Protein AF-U4QYR8-F1 (afdb_monomer)

Sequence (105 aa):
MTALNGYGEVPAYSTVYHENGKLSYSFNASGTYTITFQIDPDNKLNESDTGNNTASTTITILPADLVPTMITTTQVTYVNVGKPVTFTCGIRNHGGVGTSAFNVK

pLDDT: mean 90.54, std 12.04, range [37.59, 98.19]

Foldseek 3Di:
DDPPDADDDDDPPDDDDDCSPDDDDDDDAFDKDKDKDFPPPVVPDDDPDNPPRIDIDMDGFFHWDKDKDDKDWPDDPDDDPPDDTDIDIDIDTPGRDDDDDDDDD

InterPro domains:
  IPR011635 CARDB domain [PF07705] (21-56)
  IPR013783 Immunoglobulin-like fold [G3DSA:2.60.40.10] (6-63)

Mean predicted aligned error: 6.93 Å

Structure (mmCIF, N/CA/C/O backbone):
data_AF-U4QYR8-F1
#
_entry.id   AF-U4QYR8-F1
#
loop_
_atom_site.group_PDB
_atom_site.id
_atom_site.type_symbol
_atom_site.label_atom_id
_atom_site.label_alt_id
_atom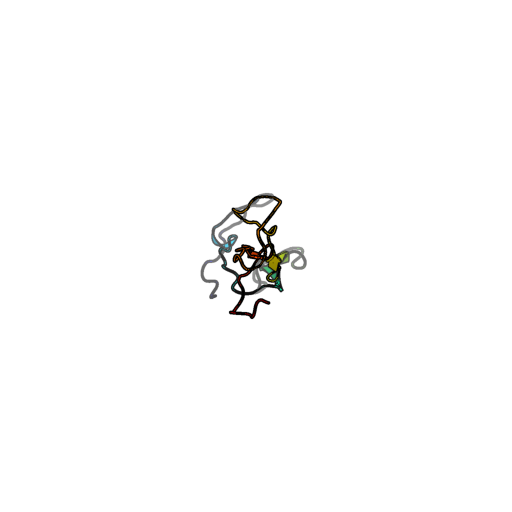_site.label_comp_id
_atom_site.label_asym_id
_atom_site.label_entity_id
_atom_site.label_seq_id
_a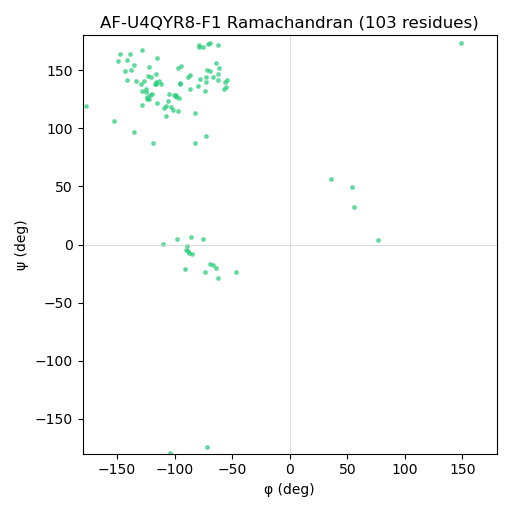tom_site.pdbx_PDB_ins_code
_atom_site.Cartn_x
_atom_site.Cartn_y
_atom_site.Cartn_z
_atom_site.occupancy
_atom_site.B_iso_or_equiv
_atom_site.auth_seq_id
_atom_site.auth_comp_id
_atom_site.auth_asym_id
_atom_site.auth_atom_id
_atom_site.pdbx_PDB_model_num
ATOM 1 N N . MET A 1 1 ? -1.959 6.808 -19.877 1.00 41.38 1 MET A N 1
ATOM 2 C CA . MET A 1 1 ? -0.722 7.543 -19.554 1.00 41.38 1 MET A CA 1
ATOM 3 C C . MET A 1 1 ? 0.125 7.498 -20.811 1.00 41.38 1 MET A C 1
ATOM 5 O O . MET A 1 1 ? 0.622 6.439 -21.158 1.00 41.38 1 MET A O 1
ATOM 9 N N . THR A 1 2 ? 0.119 8.573 -21.590 1.00 37.59 2 THR A N 1
ATOM 10 C CA . THR A 1 2 ? 0.772 8.611 -22.904 1.00 37.59 2 THR A CA 1
ATOM 11 C C . THR A 1 2 ? 2.253 8.899 -22.680 1.00 37.59 2 THR A C 1
ATOM 13 O O . THR A 1 2 ? 2.586 9.973 -22.187 1.00 37.59 2 THR A O 1
ATOM 16 N N . ALA A 1 3 ? 3.134 7.944 -22.979 1.00 41.41 3 ALA A N 1
ATOM 17 C CA . ALA A 1 3 ? 4.576 8.162 -22.942 1.00 41.41 3 ALA A CA 1
ATOM 18 C C . ALA A 1 3 ? 4.975 9.036 -24.141 1.00 41.41 3 ALA A C 1
ATOM 20 O O . ALA A 1 3 ? 5.181 8.549 -25.247 1.00 41.41 3 ALA A O 1
ATOM 21 N N . LEU A 1 4 ? 5.027 10.348 -23.932 1.00 50.16 4 LEU A N 1
ATOM 22 C CA . LEU A 1 4 ? 5.624 11.303 -24.859 1.00 50.16 4 LEU A CA 1
ATOM 23 C C . LEU A 1 4 ? 6.762 11.983 -24.114 1.00 50.16 4 LEU A C 1
ATOM 25 O O . LEU A 1 4 ? 6.527 12.974 -23.437 1.00 50.16 4 LEU A O 1
ATOM 29 N N . ASN A 1 5 ? 7.941 11.363 -24.169 1.00 53.62 5 ASN A N 1
ATOM 30 C CA . ASN A 1 5 ? 9.273 11.973 -24.180 1.00 53.62 5 ASN A CA 1
ATOM 31 C C . ASN A 1 5 ? 10.276 10.817 -24.332 1.00 53.62 5 ASN A C 1
ATOM 33 O O . ASN A 1 5 ? 10.289 9.902 -23.513 1.00 53.62 5 ASN A O 1
ATOM 37 N N . GLY A 1 6 ? 11.078 10.809 -25.397 1.00 60.25 6 GLY A N 1
ATOM 38 C CA . GLY A 1 6 ? 12.129 9.801 -25.574 1.00 60.25 6 GLY A CA 1
ATOM 39 C C . GLY A 1 6 ? 13.195 9.906 -24.479 1.00 60.25 6 GLY A C 1
ATOM 40 O O . GLY A 1 6 ? 13.365 10.961 -23.868 1.00 60.25 6 GLY A O 1
ATOM 41 N N . TYR A 1 7 ? 13.905 8.814 -24.210 1.00 70.44 7 TYR A N 1
ATOM 42 C CA . TYR A 1 7 ? 15.209 8.893 -23.549 1.00 70.44 7 TYR A CA 1
ATOM 43 C C . TYR A 1 7 ? 16.234 9.441 -24.561 1.00 70.44 7 TYR A C 1
ATOM 45 O O . TYR A 1 7 ? 16.163 9.104 -25.742 1.00 70.44 7 TYR A O 1
ATOM 53 N N . GLY A 1 8 ? 17.147 10.315 -24.121 1.00 75.31 8 GLY A N 1
ATOM 54 C CA . GLY A 1 8 ? 18.287 10.757 -24.938 1.00 75.31 8 GLY A CA 1
ATOM 55 C C . GLY A 1 8 ? 19.341 9.656 -25.109 1.00 75.31 8 GLY A C 1
ATOM 56 O O . GLY A 1 8 ? 19.141 8.529 -24.655 1.00 75.31 8 GLY A O 1
ATOM 57 N N . GLU A 1 9 ? 20.476 9.979 -25.735 1.00 84.81 9 GLU A N 1
ATOM 58 C CA . GLU A 1 9 ? 21.596 9.036 -25.855 1.00 84.81 9 GLU A CA 1
ATOM 59 C C . GLU A 1 9 ? 22.064 8.544 -24.475 1.00 84.81 9 GLU A C 1
ATOM 61 O O . GLU A 1 9 ? 22.264 9.331 -23.547 1.00 84.81 9 GLU A O 1
ATOM 66 N N . VAL A 1 10 ? 22.261 7.229 -24.354 1.00 90.19 10 VAL A N 1
ATOM 67 C CA . VAL A 1 10 ? 22.865 6.585 -23.184 1.00 90.19 10 VAL A CA 1
ATOM 68 C C . VAL A 1 10 ? 24.271 6.124 -23.586 1.00 90.19 10 VAL A C 1
ATOM 70 O O . VAL A 1 10 ? 24.390 5.216 -24.410 1.00 90.19 10 VAL A O 1
ATOM 73 N N . PRO A 1 11 ? 25.349 6.736 -23.061 1.00 93.25 11 PRO A N 1
ATOM 74 C CA . PRO A 1 11 ? 26.713 6.338 -23.402 1.00 93.25 11 PRO A CA 1
ATOM 75 C C . PRO A 1 11 ? 27.033 4.891 -23.005 1.00 93.25 11 PRO A C 1
ATOM 77 O O . PRO A 1 11 ? 26.515 4.373 -22.011 1.00 93.25 11 PRO A O 1
ATOM 80 N N . ALA A 1 12 ? 27.953 4.257 -23.737 1.00 93.94 12 ALA A N 1
ATOM 81 C CA . ALA A 1 12 ? 28.425 2.912 -23.418 1.00 93.94 12 ALA A CA 1
ATOM 82 C C . ALA A 1 12 ? 28.976 2.827 -21.982 1.00 93.94 12 ALA A C 1
ATOM 84 O O . ALA A 1 12 ? 29.673 3.733 -21.523 1.00 93.94 12 ALA A O 1
ATOM 85 N N . TYR A 1 13 ? 28.682 1.721 -21.290 1.00 92.56 13 TYR A N 1
ATOM 86 C CA . TYR A 1 13 ? 29.125 1.453 -19.912 1.00 92.56 13 TYR A CA 1
ATOM 87 C C . TYR A 1 13 ? 28.738 2.539 -18.894 1.00 92.56 13 TYR A C 1
ATOM 89 O O . TYR A 1 13 ? 29.458 2.779 -17.925 1.00 92.56 13 TYR A O 1
ATOM 97 N N . SER A 1 14 ? 27.598 3.197 -19.102 1.00 93.69 14 SER A N 1
ATOM 98 C CA . SER A 1 14 ? 27.101 4.244 -18.214 1.00 93.69 14 SER A CA 1
ATOM 99 C C . SER A 1 14 ? 25.657 3.995 -17.784 1.00 93.69 14 SER A C 1
ATOM 101 O O . SER A 1 14 ? 24.954 3.149 -18.335 1.00 93.69 14 SER A O 1
ATOM 103 N N . THR A 1 15 ? 25.207 4.748 -16.783 1.00 91.56 15 THR A N 1
ATOM 104 C CA . THR A 1 15 ? 23.803 4.796 -16.373 1.00 91.56 15 THR A CA 1
ATOM 105 C C . THR A 1 15 ? 23.337 6.241 -16.425 1.00 91.56 15 THR A C 1
ATOM 107 O O . THR A 1 15 ? 23.938 7.110 -15.794 1.00 91.56 15 THR A O 1
ATOM 110 N N . VAL A 1 16 ? 22.255 6.495 -17.161 1.00 89.81 16 VAL A N 1
ATOM 111 C CA . VAL A 1 16 ? 21.628 7.815 -17.257 1.00 89.81 16 VAL A CA 1
ATOM 112 C C . VAL A 1 16 ? 20.300 7.786 -16.512 1.00 89.81 16 VAL A C 1
ATOM 114 O O . VAL A 1 16 ? 19.375 7.062 -16.881 1.00 89.81 16 VAL A O 1
ATOM 117 N N . TYR A 1 17 ? 20.193 8.601 -15.467 1.00 89.00 17 TYR A N 1
ATOM 118 C CA . TYR A 1 17 ? 18.927 8.843 -14.784 1.00 89.00 17 TYR A CA 1
ATOM 119 C C . TYR A 1 17 ? 18.177 9.972 -15.490 1.00 89.00 17 TYR A C 1
ATOM 121 O O . TYR A 1 17 ? 18.755 11.011 -15.801 1.00 89.00 17 TYR A O 1
ATOM 129 N N . HIS A 1 18 ? 16.884 9.776 -15.729 1.00 85.56 18 HIS A N 1
ATOM 130 C CA . HIS A 1 18 ? 16.025 10.744 -16.405 1.00 85.56 18 HIS A CA 1
ATOM 131 C C . HIS A 1 18 ? 14.646 10.760 -15.743 1.00 85.56 18 HIS A C 1
ATOM 133 O O . HIS A 1 18 ? 14.249 9.780 -15.111 1.00 85.56 18 HIS A O 1
ATOM 139 N N . GLU A 1 19 ? 13.885 11.842 -15.909 1.00 84.25 19 GLU A N 1
ATOM 140 C CA . GLU A 1 19 ? 12.523 11.935 -15.360 1.00 84.25 19 GLU A CA 1
ATOM 141 C C . GLU A 1 19 ? 11.585 10.870 -15.949 1.00 84.25 19 GLU A C 1
ATOM 143 O O . GLU A 1 19 ? 10.704 10.375 -15.258 1.00 84.25 19 GLU A O 1
ATOM 148 N N . ASN A 1 20 ? 11.836 10.425 -17.184 1.00 82.56 20 ASN A N 1
ATOM 149 C CA . ASN A 1 20 ? 11.085 9.327 -17.811 1.00 82.56 20 ASN A CA 1
ATOM 150 C C . ASN A 1 20 ? 11.318 7.965 -17.130 1.00 82.56 20 ASN A C 1
ATOM 152 O O . ASN A 1 20 ? 10.533 7.043 -17.326 1.00 82.56 20 ASN A O 1
ATOM 156 N N . GLY A 1 21 ? 12.382 7.829 -16.332 1.00 86.69 21 GLY A N 1
ATOM 157 C CA . GLY A 1 21 ? 12.630 6.664 -15.479 1.00 86.69 21 GLY A CA 1
ATOM 158 C C . GLY A 1 21 ? 11.946 6.756 -14.113 1.00 86.69 21 GLY A C 1
ATOM 159 O O . GLY A 1 21 ? 12.204 5.922 -13.248 1.00 86.69 21 GLY A O 1
ATOM 160 N N . LYS A 1 22 ? 11.110 7.778 -13.882 1.00 89.88 22 LYS A N 1
ATOM 161 C CA . LYS A 1 22 ? 10.395 7.989 -12.621 1.00 89.88 22 LYS A CA 1
ATOM 162 C C . LYS A 1 22 ? 8.889 7.885 -12.828 1.00 89.88 22 LYS A C 1
ATOM 164 O O . LYS A 1 22 ? 8.332 8.408 -13.788 1.00 89.88 22 LYS A O 1
ATOM 169 N N . LEU A 1 23 ? 8.221 7.248 -11.870 1.00 90.94 23 LEU A N 1
ATOM 170 C CA . LEU A 1 23 ? 6.767 7.148 -11.804 1.00 90.94 23 LEU A CA 1
ATOM 171 C C . LEU A 1 23 ? 6.296 7.589 -10.417 1.00 90.94 23 LEU A C 1
ATOM 173 O O . LEU A 1 23 ? 6.634 6.960 -9.417 1.00 90.94 23 LEU A O 1
ATOM 177 N N . SER A 1 24 ? 5.471 8.632 -10.374 1.00 94.50 24 SER A N 1
ATOM 178 C CA . SER A 1 24 ? 4.704 9.014 -9.186 1.00 94.50 24 SER A CA 1
ATOM 179 C C . SER A 1 24 ? 3.257 8.573 -9.379 1.00 94.50 24 SER A C 1
ATOM 181 O O . SER A 1 24 ? 2.593 9.026 -10.311 1.00 94.50 24 SER A O 1
ATOM 183 N N . TYR A 1 25 ? 2.766 7.683 -8.517 1.00 95.00 25 TYR A N 1
ATOM 184 C CA . TYR A 1 25 ? 1.418 7.125 -8.613 1.00 95.00 25 TYR A CA 1
ATOM 185 C C . TYR A 1 25 ? 0.776 6.971 -7.230 1.00 95.00 25 TYR A C 1
ATOM 187 O O . TYR A 1 25 ? 1.446 6.578 -6.276 1.00 95.00 25 TYR A O 1
ATOM 195 N N . SER A 1 26 ? -0.529 7.241 -7.142 1.00 94.94 26 SER A N 1
ATOM 196 C CA . SER A 1 26 ? -1.332 7.053 -5.929 1.00 94.94 26 SER A CA 1
ATOM 197 C C . SER A 1 26 ? -2.258 5.850 -6.092 1.00 94.94 26 SER A C 1
ATOM 199 O O . SER A 1 26 ? -3.112 5.832 -6.980 1.00 94.94 26 SER A O 1
ATOM 201 N N . PHE A 1 27 ? -2.105 4.846 -5.227 1.00 95.06 27 PHE A N 1
ATOM 202 C CA . PHE A 1 27 ? -2.981 3.674 -5.193 1.00 95.06 27 PHE A CA 1
ATOM 203 C C . PHE A 1 27 ? -4.289 3.998 -4.466 1.00 95.06 27 PHE A C 1
ATOM 205 O O . PHE A 1 27 ? -4.274 4.612 -3.404 1.00 95.06 27 PHE A O 1
ATOM 212 N N . ASN A 1 28 ? -5.417 3.546 -5.021 1.00 93.62 28 ASN A N 1
ATOM 213 C CA . ASN A 1 28 ? -6.757 3.835 -4.485 1.00 93.62 28 ASN A CA 1
ATOM 214 C C . ASN A 1 28 ? -7.446 2.605 -3.872 1.00 93.62 28 ASN A C 1
ATOM 216 O O . ASN A 1 28 ? -8.593 2.691 -3.441 1.00 93.62 28 ASN A O 1
ATOM 220 N N . ALA A 1 29 ? -6.778 1.453 -3.873 1.00 95.06 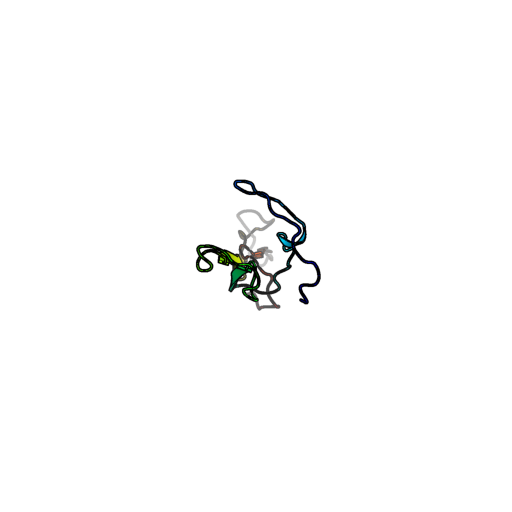29 ALA A N 1
ATOM 221 C CA . ALA A 1 29 ? -7.297 0.210 -3.330 1.00 95.06 29 ALA A CA 1
ATOM 222 C C . ALA A 1 29 ? -6.154 -0.653 -2.784 1.00 95.06 29 ALA A C 1
ATOM 224 O O . ALA A 1 29 ? -4.993 -0.501 -3.170 1.00 95.06 29 ALA A O 1
ATOM 225 N N . SER A 1 30 ? -6.504 -1.558 -1.875 1.00 97.06 30 SER A N 1
ATOM 226 C CA . SER A 1 30 ? -5.611 -2.614 -1.417 1.00 97.06 30 SER A CA 1
ATOM 227 C C . SER A 1 30 ? -5.419 -3.671 -2.499 1.00 97.06 30 SER A C 1
ATOM 229 O O . SER A 1 30 ? -6.338 -3.953 -3.269 1.00 97.06 30 SER A O 1
ATOM 231 N N . GLY A 1 31 ? -4.258 -4.310 -2.503 1.00 97.44 31 GLY A N 1
ATOM 232 C CA . GLY A 1 31 ? -3.893 -5.321 -3.482 1.00 97.44 31 GLY A CA 1
ATOM 233 C C . GLY A 1 31 ? -2.397 -5.322 -3.756 1.00 97.44 31 GLY A C 1
ATOM 234 O O . GLY A 1 31 ? -1.654 -4.463 -3.276 1.00 97.44 31 GLY A O 1
ATOM 235 N N . THR A 1 32 ? -1.962 -6.299 -4.541 1.00 98.06 32 THR A N 1
ATOM 236 C CA . THR A 1 32 ? -0.592 -6.368 -5.049 1.00 98.06 32 THR A CA 1
ATOM 237 C C . THR A 1 32 ? -0.560 -5.830 -6.470 1.00 98.06 32 THR A C 1
ATOM 239 O O . THR A 1 32 ? -1.310 -6.283 -7.334 1.00 98.06 32 THR A O 1
ATOM 242 N N . TYR A 1 33 ? 0.322 -4.868 -6.710 1.00 97.62 33 TYR A N 1
ATOM 243 C CA . TYR A 1 33 ? 0.514 -4.222 -7.998 1.00 97.62 33 TYR A CA 1
ATOM 244 C C . TYR A 1 33 ? 1.917 -4.522 -8.508 1.00 97.62 33 TYR A C 1
ATOM 246 O O . TYR A 1 33 ? 2.883 -4.479 -7.745 1.00 97.62 33 TYR A O 1
ATOM 254 N N . THR A 1 34 ? 2.026 -4.805 -9.804 1.00 97.69 34 THR A N 1
ATOM 255 C CA . THR A 1 34 ? 3.315 -4.914 -10.494 1.00 97.69 34 THR A CA 1
ATOM 256 C C . THR A 1 34 ? 3.590 -3.604 -11.213 1.00 97.69 34 THR A C 1
ATOM 258 O O . THR A 1 34 ? 2.732 -3.103 -11.939 1.00 97.69 34 THR A O 1
ATOM 261 N N . ILE A 1 35 ? 4.774 -3.045 -10.989 1.00 96.75 35 ILE A N 1
ATOM 262 C CA . ILE A 1 35 ? 5.268 -1.858 -11.675 1.00 96.75 35 ILE A CA 1
ATOM 263 C C . ILE A 1 35 ? 6.325 -2.339 -12.650 1.00 96.75 35 ILE A C 1
ATOM 265 O O . ILE A 1 35 ? 7.295 -2.972 -12.236 1.00 96.75 35 ILE A O 1
ATOM 269 N N . THR A 1 36 ? 6.136 -2.014 -13.923 1.00 95.50 36 THR A N 1
ATOM 270 C CA . THR A 1 36 ? 7.026 -2.423 -15.005 1.00 95.50 36 THR A CA 1
ATOM 271 C C . THR A 1 36 ? 7.572 -1.191 -15.704 1.00 95.50 36 THR A C 1
ATOM 273 O O . THR A 1 36 ? 6.811 -0.319 -16.123 1.00 95.50 36 THR A O 1
ATOM 276 N N . PHE A 1 37 ? 8.893 -1.142 -15.840 1.00 94.12 37 PHE A N 1
ATOM 277 C CA . PHE A 1 37 ? 9.587 -0.236 -16.742 1.00 94.12 37 PHE A CA 1
ATOM 278 C C . PHE A 1 37 ? 10.076 -1.042 -17.939 1.00 94.12 37 PHE A C 1
ATOM 280 O O . PHE A 1 37 ? 10.715 -2.081 -17.772 1.00 94.12 37 PHE A O 1
ATOM 287 N N . GLN A 1 38 ? 9.768 -0.551 -19.134 1.00 94.06 38 GLN A N 1
ATOM 288 C CA . GLN A 1 38 ? 10.200 -1.146 -20.389 1.00 94.06 38 GLN A CA 1
ATOM 289 C C . GLN A 1 38 ? 10.955 -0.090 -21.193 1.00 94.06 38 GLN A C 1
ATOM 291 O O . GLN A 1 38 ? 10.442 1.014 -21.397 1.00 94.06 38 GLN A O 1
ATOM 296 N N . ILE A 1 39 ? 12.169 -0.425 -21.624 1.00 92.88 39 ILE A N 1
ATOM 297 C CA . ILE A 1 39 ? 12.956 0.390 -22.554 1.00 92.88 39 ILE A CA 1
ATOM 298 C C . ILE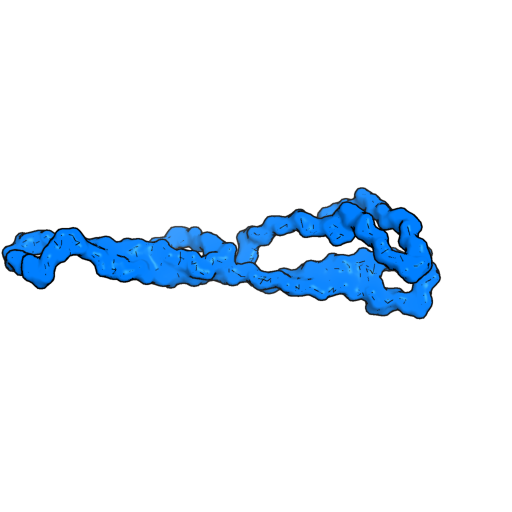 A 1 39 ? 12.784 -0.140 -23.979 1.00 92.88 39 ILE A C 1
ATOM 300 O O . ILE A 1 39 ? 12.470 -1.313 -24.166 1.00 92.88 39 ILE A O 1
ATOM 304 N N . ASP A 1 40 ? 12.919 0.756 -24.959 1.00 91.38 40 ASP A N 1
ATOM 305 C CA . ASP A 1 40 ? 12.703 0.490 -26.389 1.00 91.38 40 ASP A CA 1
ATOM 306 C C . ASP A 1 40 ? 11.550 -0.499 -26.696 1.00 91.38 40 ASP A C 1
ATOM 308 O O . ASP A 1 40 ? 11.749 -1.534 -27.332 1.00 91.38 40 ASP A O 1
ATOM 312 N N . PRO A 1 41 ? 10.313 -0.224 -26.233 1.00 91.50 41 PRO A N 1
ATOM 313 C CA . PRO A 1 41 ? 9.197 -1.161 -26.386 1.00 91.50 41 PRO A CA 1
ATOM 314 C C . PRO A 1 41 ? 8.803 -1.411 -27.849 1.00 91.50 41 PRO A C 1
ATOM 316 O O . PRO A 1 41 ? 8.168 -2.419 -28.149 1.00 91.50 41 PRO A O 1
ATOM 319 N N . ASP A 1 42 ? 9.186 -0.506 -28.751 1.00 92.31 42 ASP A N 1
ATOM 320 C CA . ASP A 1 42 ? 8.952 -0.621 -30.190 1.00 92.31 42 ASP A CA 1
ATOM 321 C C . ASP A 1 42 ? 10.094 -1.355 -30.921 1.00 92.31 42 ASP A C 1
ATOM 323 O O . ASP A 1 42 ? 10.017 -1.519 -32.140 1.00 92.31 42 ASP A O 1
ATOM 327 N N . ASN A 1 43 ? 11.148 -1.767 -30.200 1.00 91.69 43 ASN A N 1
ATOM 328 C CA . ASN A 1 43 ? 12.314 -2.482 -30.724 1.00 91.69 43 ASN A CA 1
ATOM 329 C C . ASN A 1 43 ? 12.980 -1.746 -31.911 1.00 91.69 43 ASN A C 1
ATOM 331 O O . ASN A 1 43 ? 13.189 -2.313 -32.990 1.00 91.69 43 ASN A O 1
ATOM 335 N N . LYS A 1 44 ? 13.240 -0.445 -31.736 1.00 92.31 44 LYS A N 1
ATOM 336 C CA . LYS A 1 44 ? 13.824 0.456 -32.743 1.00 92.31 44 LYS A CA 1
ATOM 337 C C . LYS A 1 44 ? 15.350 0.524 -32.685 1.00 92.31 44 LYS A C 1
ATOM 339 O O . LYS A 1 44 ? 15.959 0.940 -33.673 1.00 92.31 44 LYS A O 1
ATOM 344 N N . LEU A 1 45 ? 15.969 0.164 -31.564 1.00 92.00 45 LEU A N 1
ATOM 345 C CA . LEU A 1 45 ? 17.417 0.142 -31.389 1.00 92.00 45 LEU A CA 1
ATOM 346 C C . LEU A 1 45 ? 17.961 -1.266 -31.663 1.00 92.00 45 LEU A C 1
ATOM 348 O O . LEU A 1 45 ? 17.393 -2.274 -31.257 1.00 92.00 45 LEU A O 1
ATOM 352 N N . ASN A 1 46 ? 19.090 -1.343 -32.372 1.00 94.56 46 ASN A N 1
ATOM 353 C CA . ASN A 1 46 ? 19.791 -2.609 -32.581 1.00 94.56 46 ASN A CA 1
ATOM 354 C C . ASN A 1 46 ? 20.661 -2.924 -31.359 1.00 94.56 46 ASN A C 1
ATOM 356 O O . ASN A 1 46 ? 21.840 -2.563 -31.307 1.00 94.56 46 ASN A O 1
ATOM 360 N N . GLU A 1 47 ? 20.056 -3.586 -30.385 1.00 96.00 47 GLU A N 1
ATOM 361 C CA . GLU A 1 47 ? 20.700 -4.053 -29.161 1.00 96.00 47 GLU A CA 1
ATOM 362 C C . GLU A 1 47 ? 21.155 -5.513 -29.312 1.00 96.00 47 GLU A C 1
ATOM 364 O O . GLU A 1 47 ? 20.597 -6.277 -30.098 1.00 96.00 47 GLU A O 1
ATOM 369 N N . SER A 1 48 ? 22.186 -5.927 -28.570 1.00 96.81 48 SER A N 1
ATOM 370 C CA . SER A 1 48 ? 22.679 -7.314 -28.624 1.00 96.81 48 SER A CA 1
ATOM 371 C C . SER A 1 48 ? 21.752 -8.318 -27.933 1.00 96.81 48 SER A C 1
ATOM 373 O O . SER A 1 48 ? 21.826 -9.509 -28.224 1.00 96.81 48 SER A O 1
ATOM 375 N N . ASP A 1 49 ? 20.926 -7.849 -26.996 1.00 96.88 49 ASP A N 1
ATOM 376 C CA . ASP A 1 49 ? 19.963 -8.650 -26.242 1.00 96.88 49 ASP A CA 1
ATOM 377 C C . ASP A 1 49 ? 18.793 -7.762 -25.808 1.00 96.88 49 ASP A C 1
ATOM 379 O O . ASP A 1 49 ? 18.938 -6.962 -24.892 1.00 96.88 49 ASP A O 1
ATOM 383 N N . THR A 1 50 ? 17.640 -7.915 -26.457 1.00 95.75 50 THR A N 1
ATOM 384 C CA . THR A 1 50 ? 16.412 -7.168 -26.136 1.00 95.75 50 THR A CA 1
ATOM 385 C C . THR A 1 50 ? 15.566 -7.863 -25.064 1.00 95.75 50 THR A C 1
ATOM 387 O O . THR A 1 50 ? 14.577 -7.308 -24.582 1.00 95.75 50 THR A O 1
ATOM 390 N N . GLY A 1 51 ? 15.958 -9.071 -24.636 1.00 96.12 51 GLY A N 1
ATOM 391 C CA . GLY A 1 51 ? 15.286 -9.820 -23.575 1.00 96.12 51 GLY A CA 1
ATOM 392 C C . GLY A 1 51 ? 15.462 -9.197 -22.188 1.00 96.12 51 GLY A C 1
ATOM 393 O O . GLY A 1 51 ? 14.691 -9.499 -21.278 1.00 96.12 51 GLY A O 1
ATOM 394 N N . ASN A 1 52 ? 16.439 -8.302 -22.025 1.00 96.44 52 ASN A N 1
ATOM 395 C CA . ASN A 1 52 ? 16.735 -7.617 -20.767 1.00 96.44 52 ASN A CA 1
ATOM 396 C C . ASN A 1 52 ? 16.125 -6.200 -20.664 1.00 96.44 52 ASN A C 1
ATOM 398 O O . ASN A 1 52 ? 16.298 -5.531 -19.645 1.00 96.44 52 ASN A O 1
ATOM 402 N N . ASN A 1 53 ? 15.329 -5.775 -21.652 1.00 95.94 53 ASN A N 1
ATOM 403 C CA . ASN A 1 53 ? 14.748 -4.427 -21.718 1.00 95.94 53 ASN A CA 1
ATOM 404 C C . ASN A 1 53 ? 13.572 -4.186 -20.755 1.00 95.94 53 ASN A C 1
ATOM 406 O O . ASN A 1 53 ? 12.930 -3.134 -20.793 1.00 95.94 53 ASN A O 1
ATOM 410 N N . THR A 1 54 ? 13.247 -5.156 -19.901 1.00 96.75 54 THR A N 1
ATOM 411 C CA . THR A 1 54 ? 12.134 -5.069 -18.954 1.00 96.75 54 THR A CA 1
ATOM 412 C C . THR A 1 54 ? 12.625 -5.255 -17.527 1.00 96.75 54 THR A C 1
ATOM 414 O O . THR A 1 54 ? 13.193 -6.286 -17.178 1.00 96.75 54 THR A O 1
ATOM 417 N N . ALA A 1 55 ? 12.316 -4.283 -16.672 1.00 96.19 55 ALA A N 1
ATOM 418 C CA . ALA A 1 55 ? 12.497 -4.373 -15.230 1.00 96.19 55 ALA A CA 1
ATOM 419 C C . ALA A 1 55 ? 11.132 -4.289 -14.545 1.00 96.19 55 ALA A C 1
ATOM 421 O O . ALA A 1 55 ? 10.275 -3.496 -14.938 1.00 96.19 55 ALA A O 1
ATOM 422 N N . SER A 1 56 ? 10.903 -5.108 -13.519 1.00 96.88 56 SER A N 1
ATOM 423 C CA . SER A 1 56 ? 9.654 -5.082 -12.755 1.00 96.88 56 SER A CA 1
ATOM 424 C C . SER A 1 56 ? 9.893 -5.202 -11.258 1.00 96.88 56 SER A C 1
ATOM 426 O O . SER A 1 56 ? 10.838 -5.848 -10.811 1.00 96.88 56 SER A O 1
ATOM 428 N N . THR A 1 57 ? 9.001 -4.594 -10.483 1.00 97.56 57 THR A N 1
ATOM 429 C CA . THR A 1 57 ? 8.927 -4.747 -9.029 1.00 97.56 57 THR A CA 1
ATOM 430 C C . THR A 1 57 ? 7.472 -4.856 -8.589 1.00 97.56 57 THR A C 1
ATOM 432 O O . THR A 1 57 ? 6.558 -4.515 -9.343 1.00 97.56 57 THR A O 1
ATOM 435 N N . THR A 1 58 ? 7.244 -5.329 -7.368 1.00 97.62 58 THR A N 1
ATOM 436 C CA . THR A 1 58 ? 5.902 -5.434 -6.794 1.00 97.62 58 THR A CA 1
ATOM 437 C C . THR A 1 58 ? 5.758 -4.528 -5.583 1.00 97.62 58 THR A C 1
ATOM 439 O O . THR A 1 58 ? 6.704 -4.3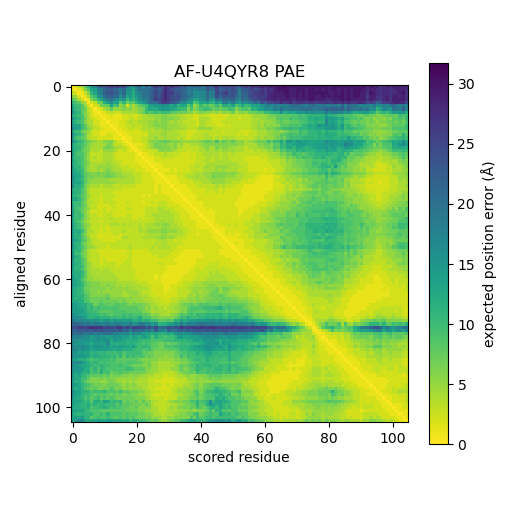14 -4.825 1.00 97.62 58 THR A O 1
ATOM 442 N N . ILE A 1 59 ? 4.553 -4.001 -5.399 1.00 97.38 59 ILE A N 1
ATOM 443 C CA . ILE A 1 59 ? 4.146 -3.298 -4.187 1.00 97.38 59 ILE A CA 1
ATOM 444 C C . ILE A 1 59 ? 2.827 -3.882 -3.701 1.00 97.38 59 ILE A C 1
ATOM 446 O O . ILE A 1 59 ? 1.924 -4.144 -4.495 1.00 97.38 59 ILE A O 1
ATOM 450 N N . THR A 1 60 ? 2.709 -4.075 -2.393 1.00 97.56 60 THR A N 1
ATOM 451 C CA . THR A 1 60 ? 1.482 -4.572 -1.772 1.00 97.56 60 THR A CA 1
ATOM 452 C C . THR A 1 60 ? 0.906 -3.501 -0.865 1.00 97.56 60 THR A C 1
ATOM 454 O O . THR A 1 60 ? 1.553 -3.062 0.084 1.00 97.56 60 THR A O 1
ATOM 457 N N . ILE A 1 61 ? -0.330 -3.109 -1.152 1.00 97.88 61 ILE A N 1
ATOM 458 C CA . ILE A 1 61 ? -1.134 -2.239 -0.302 1.00 97.88 61 ILE A CA 1
ATOM 459 C C . ILE A 1 61 ? -2.047 -3.137 0.530 1.00 97.88 61 ILE A C 1
ATOM 461 O O . ILE A 1 61 ? -2.896 -3.845 -0.016 1.00 97.88 61 ILE A O 1
ATOM 465 N N . LEU A 1 62 ? -1.855 -3.136 1.849 1.00 97.00 62 LEU A N 1
ATOM 466 C CA . LEU A 1 62 ? -2.640 -3.977 2.751 1.00 97.00 62 LEU A CA 1
ATOM 467 C C . LEU A 1 62 ? -4.113 -3.530 2.779 1.00 97.00 62 LEU A C 1
ATOM 469 O O . LEU A 1 62 ? -4.378 -2.324 2.7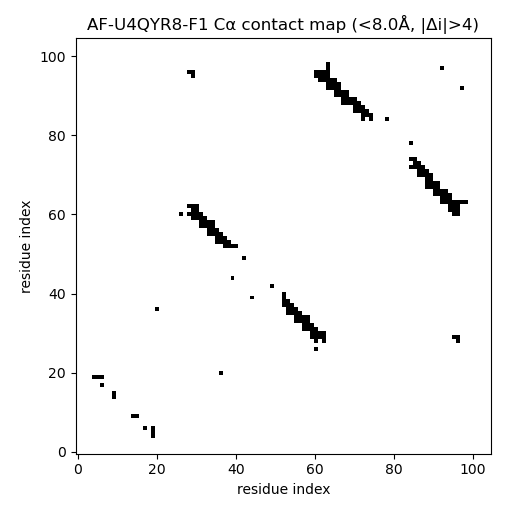34 1.00 97.00 62 LEU A O 1
ATOM 473 N N . PRO A 1 63 ? -5.075 -4.467 2.886 1.00 97.19 63 PRO A N 1
ATOM 474 C CA . PRO A 1 63 ? -6.466 -4.127 3.176 1.00 97.19 63 PRO A CA 1
ATOM 475 C C . PRO A 1 63 ? -6.577 -3.457 4.547 1.00 97.19 63 PRO A C 1
ATOM 477 O O . PRO A 1 63 ? -5.607 -3.407 5.303 1.00 97.19 63 PRO A O 1
ATOM 480 N N . ALA A 1 64 ? -7.758 -2.935 4.870 1.00 97.44 64 ALA A N 1
ATOM 481 C CA . ALA A 1 64 ? -8.031 -2.472 6.220 1.00 97.44 64 ALA A CA 1
ATOM 482 C C . ALA A 1 64 ? -7.946 -3.635 7.220 1.00 97.44 64 ALA A C 1
ATOM 484 O O . ALA A 1 64 ? -8.412 -4.737 6.935 1.00 97.44 64 ALA A O 1
ATOM 485 N N . ASP A 1 65 ? -7.395 -3.358 8.395 1.00 97.75 65 ASP A N 1
ATOM 486 C CA . ASP A 1 65 ? -7.265 -4.310 9.497 1.00 97.75 65 ASP A CA 1
ATOM 487 C C . ASP A 1 65 ? -7.669 -3.597 10.787 1.00 97.75 65 ASP A C 1
ATOM 489 O O . ASP A 1 65 ? -6.906 -2.806 11.343 1.00 97.75 65 ASP A O 1
ATOM 493 N N . LEU A 1 66 ? -8.925 -3.781 11.195 1.00 98.00 66 LEU A N 1
ATOM 494 C CA . LEU A 1 66 ? -9.524 -3.043 12.301 1.00 98.00 66 LEU A CA 1
ATOM 495 C C . LEU A 1 66 ? -9.436 -3.838 13.601 1.00 98.00 66 LEU A C 1
ATOM 497 O O . LEU A 1 66 ? -9.953 -4.950 13.692 1.00 98.00 66 LEU A O 1
ATOM 501 N N . VAL A 1 67 ? -8.876 -3.220 14.639 1.00 98.00 67 VAL A N 1
ATOM 502 C CA . VAL A 1 67 ? -8.789 -3.791 15.986 1.00 98.00 67 VAL A CA 1
ATOM 503 C C . VAL A 1 67 ? -9.361 -2.829 17.033 1.00 98.00 67 VAL A C 1
ATOM 505 O O . VAL A 1 67 ? -9.142 -1.616 16.936 1.00 98.00 67 VAL A O 1
ATOM 508 N N . PRO A 1 68 ? -10.087 -3.321 18.052 1.00 98.12 68 PRO A N 1
ATOM 509 C CA . PRO A 1 68 ? -10.523 -2.482 19.160 1.00 98.12 68 PRO A CA 1
ATOM 510 C C . PRO A 1 68 ? -9.329 -2.058 20.021 1.00 98.12 68 PRO A C 1
ATOM 512 O O . PRO A 1 68 ? -8.351 -2.794 20.177 1.00 98.12 68 PRO A O 1
ATOM 515 N N . THR A 1 69 ? -9.407 -0.874 20.623 1.00 98.19 69 THR A N 1
ATOM 516 C CA . THR A 1 69 ? -8.466 -0.485 21.679 1.00 98.19 69 THR A CA 1
ATOM 517 C C . THR A 1 69 ? -8.849 -1.137 23.004 1.00 98.19 69 THR A C 1
ATOM 519 O O . THR A 1 69 ? -9.934 -1.692 23.167 1.00 98.19 69 THR A O 1
ATOM 522 N N . MET A 1 70 ? -7.980 -1.000 24.005 1.00 97.12 70 MET A N 1
ATOM 523 C CA . MET A 1 70 ? -8.328 -1.351 25.379 1.00 97.12 70 MET A CA 1
ATOM 524 C C . MET A 1 70 ? -9.596 -0.612 25.828 1.00 97.12 70 MET A C 1
ATOM 526 O O . MET A 1 70 ? -9.790 0.561 25.493 1.00 97.12 70 MET A O 1
ATOM 530 N N . ILE A 1 71 ? -10.441 -1.309 26.587 1.00 95.50 71 ILE A N 1
ATOM 531 C CA . ILE A 1 71 ? -11.603 -0.710 27.237 1.00 95.50 71 ILE A CA 1
ATOM 532 C C . ILE A 1 71 ? -11.108 0.137 28.405 1.00 95.50 71 ILE A C 1
ATOM 534 O O . ILE A 1 71 ? -10.307 -0.310 29.224 1.00 95.50 71 ILE A O 1
ATOM 538 N N . THR A 1 72 ? -11.612 1.359 28.489 1.00 95.00 72 THR A N 1
ATOM 539 C CA . THR A 1 72 ? -11.297 2.305 29.556 1.00 95.00 72 THR A CA 1
ATOM 540 C C . THR A 1 72 ? -12.571 2.739 30.261 1.00 95.00 72 THR A C 1
ATOM 542 O O . THR A 1 72 ? -13.656 2.739 29.682 1.00 95.00 72 THR A O 1
ATOM 545 N N . THR A 1 73 ? -12.449 3.109 31.527 1.00 93.44 73 THR A N 1
ATOM 546 C CA . THR A 1 73 ? -13.511 3.760 32.290 1.00 93.44 73 THR A CA 1
ATOM 547 C C . THR A 1 73 ? -12.879 4.787 33.215 1.00 93.44 73 THR A C 1
ATOM 549 O O . THR A 1 73 ? -11.736 4.630 33.643 1.00 93.44 73 THR A O 1
ATOM 552 N N . THR A 1 74 ? -13.607 5.861 33.501 1.00 86.69 74 THR A N 1
ATOM 553 C CA . THR A 1 74 ? -13.197 6.859 34.496 1.00 86.69 74 THR A CA 1
ATOM 554 C C . THR A 1 74 ? -13.606 6.464 35.915 1.00 86.69 74 THR A C 1
ATOM 556 O O . THR A 1 74 ? -13.205 7.127 36.869 1.00 86.69 74 THR A O 1
ATOM 559 N N . GLN A 1 75 ? -14.406 5.403 36.074 1.00 83.00 75 GLN A N 1
ATOM 560 C CA . GLN A 1 75 ? -14.865 4.926 37.375 1.00 83.00 75 GLN A CA 1
ATOM 561 C C . GLN A 1 75 ? -13.879 3.920 37.982 1.00 83.00 75 GLN A C 1
ATOM 563 O O . GLN A 1 75 ? -13.255 3.125 37.284 1.00 83.00 75 GLN A O 1
ATOM 568 N N . VAL A 1 76 ? -13.731 3.976 39.305 1.00 71.62 76 VAL A N 1
ATOM 569 C CA . VAL A 1 76 ? -12.848 3.096 40.085 1.00 71.62 76 VAL A CA 1
ATOM 570 C C . VAL A 1 76 ? -13.423 1.683 40.240 1.00 71.62 76 VAL A C 1
ATOM 572 O O . VAL A 1 76 ? -14.591 1.435 39.956 1.00 71.62 76 VAL A O 1
ATOM 575 N N . THR A 1 77 ? -12.593 0.766 40.746 1.00 78.44 77 THR A N 1
ATOM 576 C CA . THR A 1 77 ? -12.798 -0.690 40.881 1.00 78.44 77 THR A CA 1
ATOM 577 C C . THR A 1 77 ? -14.144 -1.137 41.471 1.00 78.44 77 THR A C 1
ATOM 579 O O . THR A 1 77 ? -14.568 -2.260 41.214 1.00 78.44 77 THR A O 1
ATOM 582 N N . TYR A 1 78 ? -14.823 -0.285 42.245 1.00 82.06 78 TYR A N 1
ATOM 583 C CA . TYR A 1 78 ? -16.112 -0.589 42.866 1.00 82.06 78 TYR A CA 1
ATOM 584 C C . TYR A 1 78 ? -17.160 0.451 42.482 1.00 82.06 78 TYR A C 1
ATOM 586 O O . TYR A 1 78 ? -16.948 1.655 42.623 1.00 82.06 78 TYR A O 1
ATOM 594 N N . VAL A 1 79 ? -18.320 -0.034 42.048 1.00 89.44 79 VAL A N 1
ATOM 595 C CA . VAL A 1 79 ? -19.473 0.779 41.653 1.00 89.44 79 VAL A CA 1
ATOM 596 C C . VAL A 1 79 ? -20.687 0.386 42.488 1.00 89.44 79 VAL A C 1
ATOM 598 O O . VAL A 1 79 ? -20.859 -0.776 42.851 1.00 89.44 79 VAL A O 1
ATOM 601 N N . ASN A 1 80 ? -21.531 1.361 42.821 1.00 89.31 80 ASN A N 1
ATOM 602 C CA . ASN A 1 80 ? -22.748 1.105 43.586 1.00 89.31 80 ASN A CA 1
ATOM 603 C C . ASN A 1 80 ? -23.842 0.517 42.688 1.00 89.31 80 ASN A C 1
ATOM 605 O O . ASN A 1 80 ? -24.025 0.961 41.552 1.00 89.31 80 ASN A O 1
ATOM 609 N N . VAL A 1 81 ? -24.621 -0.426 43.223 1.00 92.25 81 VAL A N 1
ATOM 610 C CA . VAL A 1 81 ? -25.775 -1.004 42.519 1.00 92.25 81 VAL A CA 1
ATOM 611 C C . VAL A 1 81 ? -26.737 0.104 42.078 1.00 92.25 81 VAL A C 1
ATOM 613 O O . VAL A 1 81 ? -27.029 1.037 42.827 1.00 92.25 81 VAL A O 1
ATOM 616 N N . GLY A 1 82 ? -27.211 0.010 40.834 1.00 93.12 82 GLY A N 1
ATOM 617 C CA . GLY A 1 82 ? -28.127 0.985 40.239 1.00 93.12 82 GLY A CA 1
ATOM 618 C C . GLY A 1 82 ? -27.474 2.300 39.800 1.00 93.12 82 GLY A C 1
ATOM 619 O O . GLY A 1 82 ? -28.186 3.199 39.352 1.00 93.12 82 GLY A O 1
ATOM 620 N N . LYS A 1 83 ? -26.145 2.449 39.910 1.00 91.31 83 LYS A N 1
ATOM 621 C CA . LYS A 1 83 ? -25.419 3.591 39.339 1.00 91.31 83 LYS A CA 1
ATOM 622 C C . LYS A 1 83 ? -24.854 3.239 37.957 1.00 91.31 83 LYS A C 1
ATOM 624 O O . LYS A 1 83 ? -24.353 2.131 37.779 1.00 91.31 83 LYS A O 1
ATOM 629 N N . PRO A 1 84 ? -24.932 4.156 36.977 1.00 89.31 84 PRO A N 1
ATOM 630 C CA . PRO A 1 84 ? -24.412 3.902 35.640 1.00 89.31 84 PRO A CA 1
ATOM 631 C C . PRO A 1 84 ? -22.880 3.913 35.631 1.00 89.31 84 PRO A C 1
ATOM 633 O O . PRO A 1 84 ? -22.259 4.738 36.304 1.00 89.31 84 PRO A O 1
ATOM 636 N N . VAL A 1 85 ? -22.296 3.042 34.807 1.00 92.38 85 VAL A N 1
ATOM 637 C CA . VAL A 1 85 ? -20.862 2.988 34.501 1.00 92.38 85 VAL A CA 1
ATOM 638 C C . VAL A 1 85 ? -20.688 3.199 33.008 1.00 92.38 85 VAL A C 1
ATOM 640 O O . VAL A 1 85 ? -21.337 2.522 32.212 1.00 92.38 85 VAL A O 1
ATOM 643 N N . THR A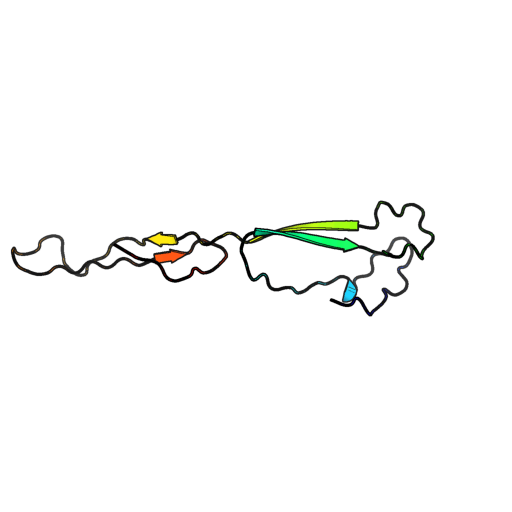 1 86 ? -19.808 4.118 32.625 1.00 93.19 86 THR A N 1
ATOM 644 C CA . THR A 1 86 ? -19.462 4.329 31.218 1.00 93.19 86 THR A CA 1
ATOM 645 C C . THR A 1 86 ? -18.143 3.642 30.917 1.00 93.19 86 THR A C 1
ATOM 647 O O . THR A 1 86 ? -17.144 3.869 31.606 1.00 93.19 86 THR A O 1
ATOM 650 N N . PHE A 1 87 ? -18.148 2.830 29.866 1.00 93.62 87 PHE A N 1
ATOM 651 C CA . PHE A 1 87 ? -16.959 2.222 29.289 1.00 93.62 87 PHE A CA 1
ATOM 652 C C . PHE A 1 87 ? -16.737 2.791 27.894 1.00 93.62 87 PHE A C 1
ATOM 654 O O . PHE A 1 87 ? -17.689 2.970 27.134 1.00 93.62 87 PHE A O 1
ATOM 661 N N . THR A 1 88 ? -15.481 3.040 27.555 1.00 95.06 88 THR A N 1
ATOM 662 C CA . THR A 1 88 ? -15.085 3.582 26.259 1.00 95.06 88 THR A CA 1
ATOM 663 C C . THR A 1 88 ? -14.065 2.657 25.615 1.00 95.06 88 THR A C 1
ATOM 665 O O . THR A 1 88 ? -13.091 2.252 26.249 1.00 95.06 88 THR A O 1
ATOM 668 N N . CYS A 1 89 ? -14.272 2.361 24.337 1.00 96.50 89 CYS A N 1
ATOM 669 C CA . CYS A 1 89 ? -13.344 1.653 23.466 1.00 96.50 89 CYS A CA 1
ATOM 670 C C . CYS A 1 89 ? -13.267 2.418 22.137 1.00 96.50 89 CYS A C 1
ATOM 672 O O . CYS A 1 89 ? -14.274 2.945 21.664 1.00 96.50 89 CYS A O 1
ATOM 674 N N . GLY A 1 90 ? -12.073 2.519 21.565 1.00 97.19 90 GLY A N 1
ATOM 675 C CA . GLY A 1 90 ? -11.847 3.038 20.222 1.00 97.19 90 GLY A CA 1
ATOM 676 C C . GLY A 1 90 ? -11.555 1.915 19.231 1.00 97.19 90 GLY A C 1
ATOM 677 O O . GLY A 1 90 ? -11.496 0.741 19.590 1.00 97.19 90 GLY A O 1
ATOM 678 N N . ILE A 1 91 ? -11.319 2.285 17.975 1.00 98.12 91 ILE A N 1
ATOM 679 C CA . ILE A 1 91 ? -10.958 1.356 16.899 1.00 98.12 91 ILE A CA 1
ATOM 680 C C . ILE A 1 91 ? -9.702 1.891 16.225 1.00 98.12 91 ILE A C 1
ATOM 682 O O . ILE A 1 91 ? -9.618 3.076 15.899 1.00 98.12 91 ILE A O 1
ATOM 686 N N . ARG A 1 92 ? -8.715 1.022 16.026 1.00 97.81 92 ARG A N 1
ATOM 687 C CA . ARG A 1 92 ? -7.485 1.317 15.296 1.00 97.81 92 ARG A CA 1
ATOM 688 C C . ARG A 1 92 ? -7.475 0.527 13.995 1.00 97.81 92 ARG A C 1
ATOM 690 O O . ARG A 1 92 ? -7.822 -0.646 13.997 1.00 97.81 92 ARG A O 1
ATOM 697 N N . ASN A 1 93 ? -7.043 1.165 12.912 1.00 97.94 93 ASN A N 1
ATOM 698 C CA . ASN A 1 93 ? -6.778 0.502 11.640 1.00 97.94 93 ASN A CA 1
ATOM 699 C C . ASN A 1 93 ? -5.266 0.283 11.488 1.00 97.94 93 ASN A C 1
ATOM 701 O O . ASN A 1 93 ? -4.513 1.254 11.448 1.00 97.94 93 ASN A O 1
ATOM 705 N N . HIS A 1 94 ? -4.825 -0.971 11.440 1.00 97.19 94 HIS A N 1
ATOM 706 C CA . HIS A 1 94 ? -3.449 -1.366 11.122 1.00 97.19 94 HIS A CA 1
ATOM 707 C C . HIS A 1 94 ? -3.228 -1.602 9.620 1.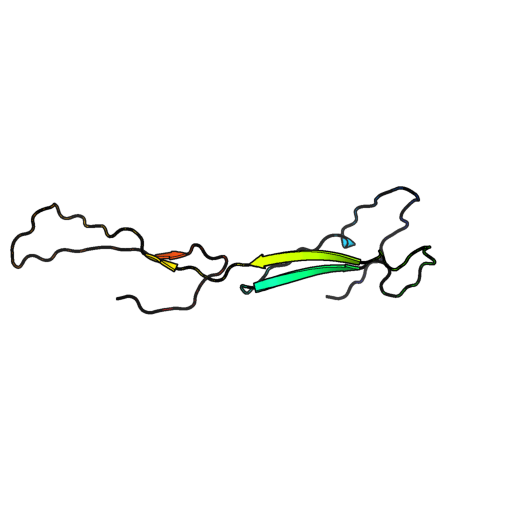00 97.19 94 HIS A C 1
ATOM 709 O O . HIS A 1 94 ? -2.104 -1.857 9.190 1.00 97.19 94 HIS A O 1
ATOM 715 N N . GLY A 1 95 ? -4.294 -1.520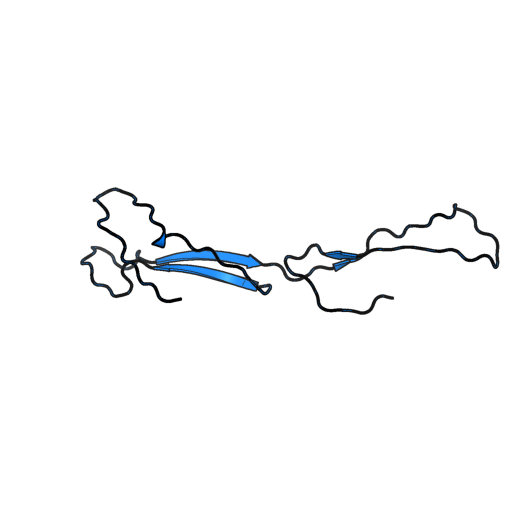 8.828 1.00 96.62 95 GLY A N 1
ATOM 716 C CA . GLY A 1 95 ? -4.279 -1.729 7.392 1.00 96.62 95 GLY A CA 1
ATOM 717 C C . GLY A 1 95 ? -3.770 -0.541 6.577 1.00 96.62 95 GLY A C 1
ATOM 718 O O . GLY A 1 95 ? -3.607 0.572 7.077 1.00 96.62 95 GLY A O 1
ATOM 719 N N . GLY A 1 96 ? -3.551 -0.784 5.283 1.00 94.69 96 GLY A N 1
ATOM 720 C CA . GLY A 1 96 ? -3.023 0.206 4.335 1.00 94.69 96 GLY A CA 1
ATOM 721 C C . GLY A 1 96 ? -4.088 1.085 3.677 1.00 94.69 96 GLY A C 1
ATOM 722 O O . GLY A 1 96 ? -3.751 2.032 2.970 1.00 94.69 96 GLY A O 1
ATOM 723 N N . VAL A 1 97 ? -5.369 0.781 3.899 1.00 96.56 97 VAL A N 1
ATOM 724 C CA . VAL A 1 97 ? -6.509 1.522 3.345 1.00 96.56 97 VAL A CA 1
ATOM 725 C C . VAL A 1 97 ? -7.577 1.762 4.406 1.00 96.56 97 VAL A C 1
ATOM 727 O O . VAL A 1 97 ? -7.689 1.011 5.375 1.00 96.56 97 VAL A O 1
ATOM 730 N N . GLY A 1 98 ? -8.375 2.815 4.220 1.00 95.31 98 GLY A N 1
ATOM 731 C CA . GLY A 1 98 ? -9.564 3.074 5.036 1.00 95.31 98 GLY A CA 1
ATOM 732 C C . GLY A 1 98 ? -10.704 2.087 4.762 1.00 95.31 98 GLY A C 1
ATOM 733 O O . GLY A 1 98 ? -10.650 1.298 3.820 1.00 95.31 98 GLY A O 1
ATOM 734 N N . THR A 1 99 ? -11.758 2.154 5.576 1.00 93.94 99 THR A N 1
ATOM 735 C CA . THR A 1 99 ? -12.978 1.349 5.404 1.00 93.94 99 THR A CA 1
ATOM 736 C C . THR A 1 99 ? -14.187 2.220 5.102 1.00 93.94 99 THR A C 1
ATOM 738 O O . THR A 1 99 ? -14.225 3.404 5.436 1.00 93.94 99 THR A O 1
ATOM 741 N N . SER A 1 100 ? -15.226 1.608 4.540 1.00 94.25 100 SER A N 1
ATOM 742 C CA . SER A 1 100 ? -16.589 2.137 4.637 1.00 94.25 100 SER A CA 1
ATOM 743 C C . SER A 1 100 ? -17.124 2.017 6.074 1.00 94.25 100 SER A C 1
ATOM 745 O O . SER A 1 100 ? -16.479 1.420 6.940 1.00 94.25 100 SER A O 1
ATOM 747 N N . ALA A 1 101 ? -18.302 2.589 6.337 1.00 96.38 101 ALA A N 1
ATOM 748 C CA . ALA A 1 101 ? -18.974 2.463 7.629 1.00 96.38 101 ALA A CA 1
ATOM 749 C C . ALA A 1 101 ? -19.326 0.998 7.955 1.00 96.38 101 ALA A C 1
ATOM 751 O O . ALA A 1 101 ? -19.645 0.212 7.063 1.00 96.38 101 ALA A O 1
ATOM 752 N N . PHE A 1 102 ? -19.289 0.651 9.240 1.00 96.25 102 PHE A N 1
ATOM 753 C CA . PHE A 1 102 ? -19.588 -0.686 9.754 1.00 96.25 102 PHE A CA 1
ATOM 754 C C . PHE A 1 102 ? -20.233 -0.591 11.145 1.00 96.25 102 PHE A C 1
ATOM 756 O O . PHE A 1 102 ? -20.176 0.450 11.799 1.00 96.25 102 PHE A O 1
ATOM 763 N N . ASN A 1 103 ? -20.854 -1.683 11.592 1.00 96.38 103 ASN A N 1
ATOM 764 C CA . ASN A 1 103 ? -21.516 -1.746 12.894 1.00 96.38 103 ASN A CA 1
ATOM 765 C C . ASN A 1 103 ? -20.537 -2.146 14.003 1.00 96.38 103 ASN A C 1
ATOM 767 O O . ASN A 1 103 ? -19.667 -2.990 13.798 1.00 96.38 103 ASN A O 1
ATOM 771 N N . VAL A 1 104 ? -20.747 -1.594 15.196 1.00 94.00 104 VAL A N 1
ATOM 772 C CA . VAL A 1 104 ? -20.024 -1.936 16.430 1.00 94.00 104 VAL A CA 1
ATOM 773 C C . VAL A 1 104 ? -21.045 -2.431 17.458 1.00 94.00 104 VAL A C 1
ATOM 775 O O . VAL A 1 104 ? -22.175 -1.936 17.476 1.00 94.00 104 VAL A O 1
ATOM 778 N N . LYS A 1 105 ? -20.674 -3.411 18.286 1.00 87.81 105 LYS A N 1
ATOM 779 C CA . LYS A 1 105 ? -21.499 -3.947 19.375 1.00 87.81 105 LYS A CA 1
ATOM 780 C C . LYS A 1 105 ? -20.644 -4.232 20.602 1.00 87.81 105 LYS A C 1
ATOM 782 O O . LYS A 1 105 ? -19.485 -4.652 20.399 1.00 87.81 105 LYS A O 1
#

Solvent-accessible surface area (backbone atoms only — not comparable to full-atom values): 7566 Å² total; per-residue (Å²): 136,84,90,82,72,83,82,75,93,73,63,87,99,62,85,80,88,54,73,86,79,57,85,88,83,84,82,92,66,55,48,78,45,78,49,73,51,69,54,68,84,82,66,80,69,96,64,99,65,72,87,71,39,61,50,74,50,75,49,76,38,43,54,60,40,81,40,73,47,75,76,42,59,92,70,68,101,73,79,62,89,95,58,92,80,69,76,48,67,54,78,45,70,80,32,67,39,83,78,78,93,79,90,85,131

Nearest PDB structures (foldseek):
  8ckm-assembly1_B  TM=3.343E-01  e=1.573E+00  Homo sapiens
  8ckk-assembly1_A  TM=3.922E-01  e=2.595E+00  Homo sapiens
  8ckm-assembly1_A  TM=3.829E-01  e=2.595E+00  Homo sapiens
  8ckk-assembly1_B  TM=3.634E-01  e=4.855E+00  Homo sapiens

Organism: NCBI:txid1330534

Radius of gyration: 27.1 Å; Cα contacts (8 Å, |Δi|>4): 106; chains: 1; bounding box: 57×22×76 Å

Secondary structure (DSSP, 8-state):
-----------TT-----GGG-------S-EEEEEEEESSTT--S--S-GGG-EEEEEEEEPPP-EEEPPPB-SS-S---TT-----B--EEE-SSS--------